Protein AF-A0A8J4WFN6-F1 (afdb_monomer_lite)

Foldseek 3Di:
DDDPPPPQPQDKDWDDDDLLVLVLLQQQQQDPVLEDPPDQKGKAFQAWPTKIWHQHPLRKIKMKTWTWTDIDNDHDNRSHDPCVVGQTFTWTWMWIAPHRPDPHIGTHDIGTDPDRDDSVVSPPHGPSDPVPPPPDDPDDDDDDDDDDPDDDDDDDDDDDDDD

Structure (mmCIF, N/CA/C/O backbone):
data_AF-A0A8J4WFN6-F1
#
_entry.id   AF-A0A8J4WFN6-F1
#
loop_
_atom_site.group_PDB
_atom_site.id
_atom_site.type_symbol
_atom_site.label_atom_id
_atom_site.label_alt_id
_atom_site.label_comp_id
_atom_site.label_asym_id
_atom_site.label_entity_id
_atom_site.label_seq_id
_atom_site.pdbx_PDB_ins_code
_atom_site.Cartn_x
_atom_site.Cartn_y
_atom_site.Cartn_z
_atom_site.occupancy
_atom_site.B_iso_or_equiv
_atom_site.auth_seq_id
_atom_site.auth_comp_id
_atom_site.auth_asym_id
_atom_site.auth_atom_id
_atom_site.pdbx_PDB_model_num
ATOM 1 N N . MET A 1 1 ? -8.190 21.819 35.003 1.00 38.34 1 MET A N 1
ATOM 2 C CA . MET A 1 1 ? -7.902 20.565 34.277 1.00 38.34 1 MET A CA 1
ATOM 3 C C . MET A 1 1 ? -8.540 20.730 32.921 1.00 38.34 1 MET A C 1
ATOM 5 O O . MET A 1 1 ? -9.713 20.417 32.769 1.00 38.34 1 MET A O 1
ATOM 9 N N . ASP A 1 2 ? -7.814 21.342 31.993 1.00 32.31 2 ASP A N 1
ATOM 10 C CA . ASP A 1 2 ? -8.348 21.593 30.662 1.00 32.31 2 ASP A CA 1
ATOM 11 C C . ASP A 1 2 ? -8.196 20.330 29.825 1.00 32.31 2 ASP A C 1
ATOM 13 O O . ASP A 1 2 ? -7.104 19.791 29.639 1.00 32.31 2 ASP A O 1
ATOM 17 N N . LEU A 1 3 ? -9.353 19.821 29.414 1.00 42.38 3 LEU A N 1
ATOM 18 C CA . LEU A 1 3 ? -9.520 18.706 28.505 1.00 42.38 3 LEU A CA 1
ATOM 19 C C . LEU A 1 3 ? -8.846 19.063 27.180 1.00 42.38 3 LEU A C 1
ATOM 21 O O . LEU A 1 3 ? -9.411 19.799 26.369 1.00 42.38 3 LEU A O 1
ATOM 25 N N . ASN A 1 4 ? -7.657 18.500 26.956 1.00 42.34 4 ASN A N 1
ATOM 26 C CA . ASN A 1 4 ? -7.089 18.325 25.626 1.00 42.34 4 ASN A CA 1
ATOM 27 C C . ASN A 1 4 ? -8.065 17.467 24.819 1.00 42.34 4 ASN A C 1
ATOM 29 O O . ASN A 1 4 ? -7.971 16.243 24.770 1.00 42.34 4 ASN A O 1
ATOM 33 N N . THR A 1 5 ? -9.052 18.135 24.235 1.00 43.88 5 THR A N 1
ATOM 34 C CA . THR A 1 5 ? -9.920 17.572 23.218 1.00 43.88 5 THR A CA 1
ATOM 35 C C . THR A 1 5 ? -9.020 17.379 22.015 1.00 43.88 5 THR A C 1
ATOM 37 O O . THR A 1 5 ? -8.707 18.334 21.305 1.00 43.88 5 THR A O 1
ATOM 40 N N . GLU A 1 6 ? -8.518 16.154 21.865 1.00 46.44 6 GLU A N 1
ATOM 41 C CA . GLU A 1 6 ? -7.875 15.672 20.655 1.00 46.44 6 GLU A CA 1
ATOM 42 C C . GLU A 1 6 ? -8.782 16.055 19.488 1.00 46.44 6 GLU A C 1
ATOM 44 O O . GLU A 1 6 ? -9.844 15.469 19.273 1.00 46.44 6 GLU A O 1
ATOM 49 N N . ALA A 1 7 ? -8.400 17.109 18.770 1.00 44.94 7 ALA A N 1
ATOM 50 C CA . ALA A 1 7 ? -9.011 17.443 17.507 1.00 44.94 7 ALA A CA 1
ATOM 51 C C . ALA A 1 7 ? -8.769 16.233 16.605 1.00 44.94 7 ALA A C 1
ATOM 53 O O . ALA A 1 7 ? -7.655 16.020 16.124 1.00 44.94 7 ALA A O 1
ATOM 54 N N . VAL A 1 8 ? -9.796 15.394 16.459 1.00 52.59 8 VAL A N 1
ATOM 55 C CA . VAL A 1 8 ? -9.799 14.240 15.567 1.00 52.59 8 VAL A CA 1
ATOM 56 C C . VAL A 1 8 ? -9.452 14.774 14.185 1.00 52.59 8 VAL A C 1
ATOM 58 O O . VAL A 1 8 ? -10.268 15.421 13.531 1.00 52.59 8 VAL A O 1
ATOM 61 N N . ALA A 1 9 ? -8.201 14.576 13.776 1.00 53.22 9 ALA A N 1
ATOM 62 C CA . ALA A 1 9 ? -7.717 14.997 12.479 1.00 53.22 9 ALA A CA 1
ATOM 63 C C . ALA A 1 9 ? -8.474 14.196 11.412 1.00 53.22 9 ALA A C 1
ATOM 65 O O . ALA A 1 9 ? -8.138 13.056 11.100 1.00 53.22 9 ALA A O 1
ATOM 66 N N . THR A 1 10 ? -9.520 14.809 10.860 1.00 66.75 10 THR A N 1
ATOM 67 C CA . THR A 1 10 ? -10.309 14.294 9.731 1.00 66.75 10 THR A CA 1
ATOM 68 C C . THR A 1 10 ? -9.551 14.389 8.401 1.00 66.75 10 THR A C 1
ATOM 70 O O . THR A 1 10 ? -10.009 13.876 7.379 1.00 66.75 10 THR A O 1
ATOM 73 N N . GLY A 1 11 ? -8.378 15.030 8.404 1.00 85.44 11 GLY A N 1
ATOM 74 C CA . GLY A 1 11 ? -7.483 15.165 7.261 1.00 85.44 11 GLY A CA 1
ATOM 75 C C . GLY A 1 11 ? -6.423 14.064 7.169 1.00 85.44 11 GLY A C 1
ATOM 76 O O . GLY A 1 11 ? -6.137 13.344 8.123 1.00 85.44 11 GLY A O 1
ATOM 77 N N . TRP A 1 12 ? -5.810 13.954 5.991 1.00 93.69 12 TRP A N 1
ATOM 78 C CA . TRP A 1 12 ? -4.627 13.122 5.789 1.00 93.69 12 TRP A CA 1
ATOM 79 C C . TRP A 1 12 ? -3.395 13.777 6.423 1.00 93.69 12 TRP A C 1
ATOM 81 O O . TRP A 1 12 ? -3.081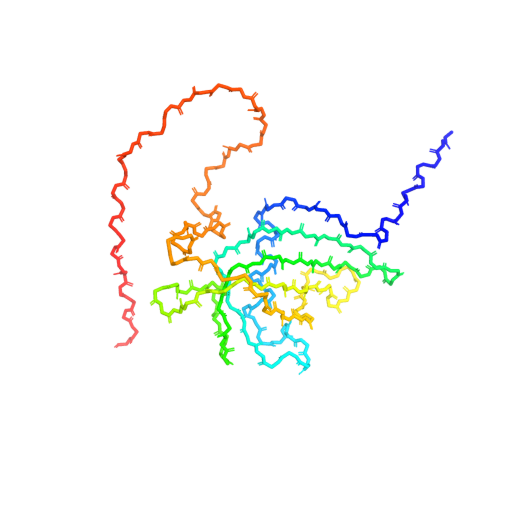 14.924 6.114 1.00 93.69 12 TRP A O 1
ATOM 91 N N . MET A 1 13 ? -2.665 13.032 7.247 1.00 95.31 13 MET A N 1
ATOM 92 C CA . MET A 1 13 ? -1.401 13.451 7.859 1.00 95.31 13 MET A CA 1
ATOM 93 C C . MET A 1 13 ? -0.244 12.588 7.359 1.00 95.31 13 MET A C 1
ATOM 95 O O . MET A 1 13 ? -0.398 11.376 7.217 1.00 95.31 13 MET A O 1
ATOM 99 N N . TYR A 1 14 ? 0.918 13.189 7.103 1.00 95.44 14 TYR A N 1
ATOM 100 C CA . TYR A 1 14 ?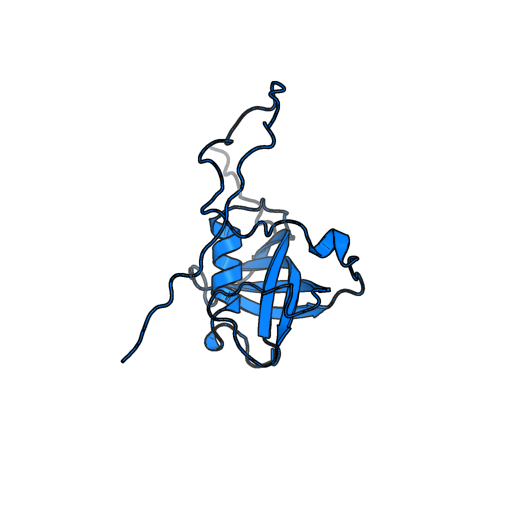 2.119 12.425 6.768 1.00 95.44 14 TYR A CA 1
ATOM 101 C C . TYR A 1 14 ? 2.597 11.619 7.974 1.00 95.44 14 TYR A C 1
ATOM 103 O O . TYR A 1 14 ? 2.591 12.110 9.103 1.00 95.44 14 TYR A O 1
ATOM 111 N N . VAL A 1 15 ? 3.023 10.385 7.722 1.00 95.19 15 VAL A N 1
ATOM 112 C CA . VAL A 1 15 ? 3.651 9.523 8.725 1.00 95.19 15 VAL A CA 1
ATOM 113 C C . VAL A 1 15 ? 4.990 9.017 8.191 1.00 95.19 15 VAL A C 1
ATOM 115 O O . VAL A 1 15 ? 5.116 8.793 6.984 1.00 95.19 15 VAL A O 1
ATOM 118 N N . PRO A 1 16 ? 6.007 8.866 9.055 1.00 93.38 16 PRO A N 1
ATOM 119 C CA . PRO A 1 16 ? 7.313 8.399 8.621 1.00 93.38 16 PRO A CA 1
ATOM 120 C C . PRO A 1 16 ? 7.258 6.935 8.177 1.00 93.38 16 PRO A C 1
ATOM 122 O O . PRO A 1 16 ? 6.447 6.138 8.661 1.00 93.38 16 PRO A O 1
ATOM 125 N N . LEU A 1 17 ? 8.174 6.580 7.277 1.00 94.06 17 LEU A N 1
ATOM 126 C CA . LEU A 1 17 ? 8.485 5.187 7.000 1.00 94.06 17 LEU A CA 1
ATOM 127 C C . LEU A 1 17 ? 9.117 4.563 8.251 1.00 94.06 17 LEU A C 1
ATOM 129 O O . LEU A 1 17 ? 10.114 5.061 8.771 1.00 94.06 17 LEU A O 1
ATOM 133 N N . SER A 1 18 ? 8.523 3.477 8.730 1.00 93.06 18 SER A N 1
ATOM 134 C CA . SER A 1 18 ? 9.026 2.658 9.827 1.00 93.06 18 SER A CA 1
ATOM 135 C C . SER A 1 18 ? 8.867 1.186 9.459 1.00 93.06 18 SER A C 1
ATOM 137 O O . SER A 1 18 ? 8.135 0.845 8.526 1.00 93.06 18 SER A O 1
ATOM 139 N N . GLN A 1 19 ? 9.516 0.300 10.215 1.00 92.88 19 GLN A N 1
ATOM 140 C CA . GLN A 1 19 ? 9.341 -1.141 10.032 1.00 92.88 19 GLN A CA 1
ATOM 141 C C . GLN A 1 19 ? 7.861 -1.546 10.130 1.00 92.88 19 GLN A C 1
ATOM 143 O O . GLN A 1 19 ? 7.394 -2.370 9.351 1.00 92.88 19 GLN A O 1
ATOM 148 N N . GLU A 1 20 ? 7.108 -0.932 11.047 1.00 92.44 20 GLU A N 1
ATOM 149 C CA . GLU A 1 20 ? 5.680 -1.200 11.237 1.00 92.44 20 GLU A CA 1
ATOM 150 C C . GLU A 1 20 ? 4.852 -0.805 10.006 1.00 92.44 20 GLU A C 1
ATOM 152 O O . GLU A 1 20 ? 4.064 -1.608 9.505 1.00 92.44 20 GLU A O 1
ATOM 157 N N . THR A 1 21 ? 5.040 0.410 9.480 1.00 94.25 21 THR A N 1
ATOM 158 C CA . THR A 1 21 ? 4.256 0.885 8.330 1.00 94.25 21 THR A CA 1
ATOM 159 C C . THR A 1 21 ? 4.639 0.161 7.039 1.00 94.25 21 THR A C 1
ATOM 161 O O . THR A 1 21 ? 3.770 -0.154 6.226 1.00 94.25 21 THR A O 1
ATOM 164 N N . ALA A 1 22 ? 5.910 -0.205 6.873 1.00 94.75 22 ALA A N 1
ATOM 165 C CA . ALA A 1 22 ? 6.341 -1.041 5.759 1.00 94.75 22 ALA A CA 1
ATOM 166 C C . ALA A 1 22 ? 5.755 -2.459 5.836 1.00 94.75 22 ALA A C 1
ATOM 168 O O . ALA A 1 22 ? 5.216 -2.959 4.847 1.00 94.75 22 ALA A O 1
ATOM 169 N N . GLN A 1 23 ? 5.810 -3.095 7.011 1.00 94.00 23 GLN A N 1
ATOM 170 C CA . GLN A 1 23 ? 5.286 -4.445 7.207 1.00 94.00 23 GLN A CA 1
ATOM 171 C C . GLN A 1 23 ? 3.769 -4.492 6.998 1.00 94.00 23 GLN A C 1
ATOM 173 O O . GLN A 1 23 ? 3.272 -5.398 6.335 1.00 94.00 23 GLN A O 1
ATOM 178 N N . MET A 1 24 ? 3.041 -3.472 7.459 1.00 94.81 24 MET A N 1
ATOM 179 C CA . MET A 1 24 ? 1.609 -3.322 7.195 1.00 94.81 24 MET A CA 1
ATOM 180 C C . MET A 1 24 ? 1.298 -3.307 5.692 1.00 94.81 24 MET A C 1
ATOM 182 O O . MET A 1 24 ? 0.371 -3.987 5.245 1.00 94.81 24 MET A O 1
ATOM 186 N N . ALA A 1 25 ? 2.065 -2.551 4.901 1.00 95.88 25 ALA A N 1
ATOM 187 C CA . ALA A 1 25 ? 1.878 -2.497 3.456 1.00 95.88 25 ALA A CA 1
ATOM 188 C C . ALA A 1 25 ? 2.184 -3.849 2.791 1.00 95.88 25 ALA A C 1
ATOM 190 O O . ALA A 1 25 ? 1.399 -4.315 1.962 1.00 95.88 25 ALA A O 1
ATOM 191 N N . LEU A 1 26 ? 3.273 -4.512 3.197 1.00 95.50 26 LEU A N 1
ATOM 192 C CA . LEU A 1 26 ? 3.646 -5.845 2.711 1.00 95.50 26 LEU A CA 1
ATOM 193 C C . LEU A 1 26 ? 2.578 -6.898 3.038 1.00 95.50 26 LEU A C 1
ATOM 195 O O . LEU A 1 26 ? 2.172 -7.666 2.162 1.00 95.50 26 LEU A O 1
ATOM 199 N N . ASP A 1 27 ? 2.071 -6.910 4.270 1.00 94.56 27 ASP A N 1
ATOM 200 C CA . ASP A 1 27 ? 1.040 -7.855 4.699 1.00 94.56 27 ASP A CA 1
ATOM 201 C C . ASP A 1 27 ? -0.310 -7.605 4.020 1.00 94.56 27 ASP A C 1
ATOM 203 O O . ASP A 1 27 ? -1.048 -8.553 3.731 1.00 94.56 27 ASP A O 1
ATOM 207 N N . ALA A 1 28 ? -0.630 -6.353 3.691 1.00 95.75 28 ALA A N 1
ATOM 208 C CA . ALA A 1 28 ? -1.826 -6.041 2.922 1.00 95.75 28 ALA A CA 1
ATOM 209 C C . ALA A 1 28 ? -1.758 -6.618 1.498 1.00 95.75 28 ALA A C 1
ATOM 211 O O . ALA A 1 28 ? -2.749 -7.172 1.02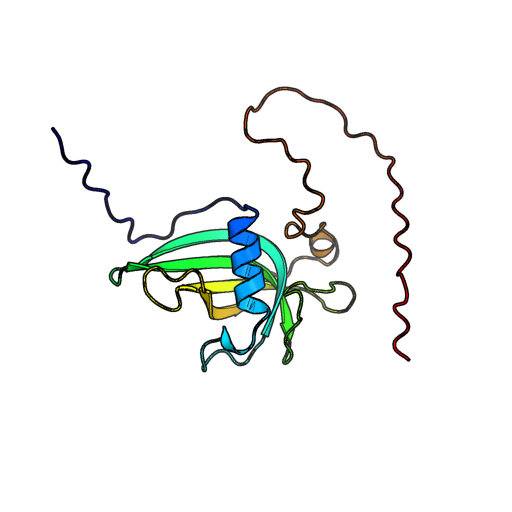1 1.00 95.75 28 ALA A O 1
ATOM 212 N N . VAL A 1 29 ? -0.603 -6.545 0.826 1.00 95.75 29 VAL A N 1
ATOM 213 C CA . VAL A 1 29 ? -0.492 -6.952 -0.587 1.00 95.75 29 VAL A CA 1
ATOM 214 C C . VAL A 1 29 ? -0.162 -8.433 -0.802 1.00 95.75 29 VAL A C 1
ATOM 216 O O . VAL A 1 29 ? -0.506 -9.001 -1.838 1.00 95.75 29 VAL A O 1
ATOM 219 N N . ARG A 1 30 ? 0.450 -9.109 0.178 1.00 94.12 30 ARG A N 1
ATOM 220 C CA . ARG A 1 30 ? 0.872 -10.519 0.045 1.00 94.12 30 ARG A CA 1
ATOM 221 C C . ARG A 1 30 ? -0.266 -11.544 0.108 1.00 94.12 30 ARG A C 1
ATOM 223 O O . ARG A 1 30 ? -0.021 -12.732 -0.077 1.00 94.12 30 ARG A O 1
ATOM 230 N N . TYR A 1 31 ? -1.499 -11.140 0.428 1.00 91.50 31 TYR A N 1
ATOM 231 C CA . TYR A 1 31 ? -2.62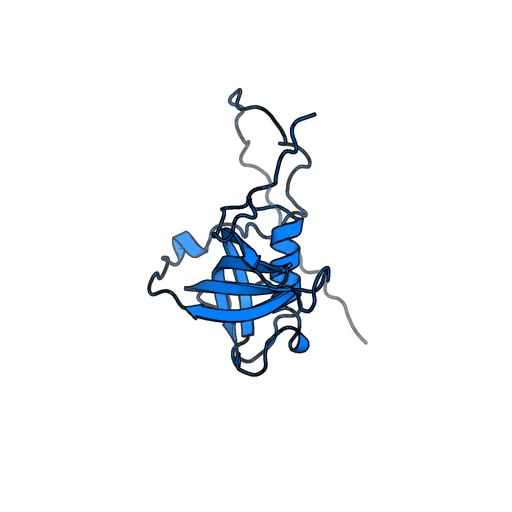5 -12.066 0.575 1.00 91.50 31 TYR A CA 1
ATOM 232 C C . TYR A 1 31 ? -3.811 -11.659 -0.291 1.00 91.50 31 TYR A C 1
ATOM 234 O O . TYR A 1 31 ? -4.406 -10.604 -0.096 1.00 91.50 31 TYR A O 1
ATOM 242 N N . ARG A 1 32 ? -4.272 -12.564 -1.164 1.00 91.50 32 ARG A N 1
ATOM 243 C CA . ARG A 1 32 ? -5.450 -12.328 -2.023 1.00 91.50 32 ARG A CA 1
ATOM 244 C C . ARG A 1 32 ? -6.700 -11.915 -1.238 1.00 91.50 32 ARG A C 1
ATOM 246 O O . ARG A 1 32 ? -7.468 -11.087 -1.710 1.00 91.50 32 ARG A O 1
ATOM 253 N N . ARG A 1 33 ? -6.893 -12.469 -0.036 1.00 93.56 33 ARG A N 1
ATOM 254 C CA . ARG A 1 33 ? -8.038 -12.157 0.842 1.00 93.56 33 ARG A CA 1
ATOM 255 C C . ARG A 1 33 ? -8.021 -10.735 1.416 1.00 93.56 33 ARG A C 1
ATOM 257 O O . ARG A 1 33 ? -9.035 -10.308 1.957 1.00 93.56 33 ARG A O 1
ATOM 264 N N . ASN A 1 34 ? -6.889 -10.038 1.326 1.00 95.69 34 ASN A N 1
ATOM 265 C CA . ASN A 1 34 ? -6.736 -8.667 1.802 1.00 95.69 34 ASN A CA 1
ATOM 266 C C . ASN A 1 34 ? -7.073 -7.641 0.712 1.00 95.69 34 ASN A C 1
ATOM 268 O O . ASN A 1 34 ? -6.935 -6.451 0.945 1.00 95.69 34 ASN A O 1
ATOM 272 N N . TYR A 1 35 ? -7.548 -8.069 -0.457 1.00 96.31 35 TYR A N 1
ATOM 273 C CA . TYR A 1 35 ? -8.060 -7.182 -1.496 1.00 96.31 35 TYR A CA 1
ATOM 274 C C . TYR A 1 35 ? -9.581 -7.134 -1.429 1.00 96.31 35 TYR A C 1
ATOM 276 O O . TYR A 1 35 ? -10.242 -8.177 -1.373 1.00 96.31 35 TYR A O 1
ATOM 284 N N . VAL A 1 36 ? -10.158 -5.932 -1.470 1.00 95.81 36 VAL A N 1
ATOM 285 C CA . VAL A 1 36 ? -11.611 -5.809 -1.638 1.00 95.81 36 VAL A CA 1
ATOM 286 C C . VAL A 1 36 ? -12.038 -6.365 -2.997 1.00 95.81 36 VAL A C 1
ATOM 288 O O . VAL A 1 36 ? -11.269 -6.358 -3.957 1.00 95.81 36 VAL A O 1
ATOM 291 N N . ARG A 1 37 ? -13.288 -6.834 -3.098 1.00 92.06 37 ARG A N 1
ATOM 292 C CA . ARG A 1 37 ? -13.799 -7.534 -4.295 1.00 92.06 37 ARG A CA 1
ATOM 293 C C . ARG A 1 37 ? -13.609 -6.756 -5.605 1.00 92.06 37 ARG A C 1
ATOM 295 O O . ARG A 1 37 ? -13.419 -7.384 -6.639 1.00 92.06 37 ARG A O 1
ATOM 302 N N . GLY A 1 38 ? -13.654 -5.423 -5.558 1.00 91.25 38 GLY A N 1
ATOM 303 C CA . GLY A 1 38 ? -13.489 -4.557 -6.732 1.00 91.25 38 GLY A CA 1
ATOM 304 C C . GLY A 1 38 ? -12.046 -4.403 -7.224 1.00 91.25 38 GLY A C 1
ATOM 305 O O . GLY A 1 38 ? -11.838 -3.966 -8.351 1.00 91.25 38 GLY A O 1
ATOM 306 N N . VAL A 1 39 ? -11.044 -4.775 -6.423 1.00 92.56 39 VAL A N 1
ATOM 307 C CA . VAL A 1 39 ? -9.636 -4.686 -6.823 1.00 92.56 39 VAL A CA 1
ATOM 308 C C . VAL A 1 39 ? -9.225 -6.015 -7.447 1.00 92.56 39 VAL A C 1
ATOM 310 O O . VAL A 1 39 ? -8.987 -7.011 -6.760 1.00 92.56 39 VAL A O 1
ATOM 313 N N . THR A 1 40 ? -9.171 -6.051 -8.775 1.00 89.94 40 THR A N 1
ATOM 314 C CA . THR A 1 40 ? -8.841 -7.258 -9.553 1.00 89.94 40 THR A CA 1
ATOM 315 C C . THR A 1 40 ? -7.336 -7.467 -9.700 1.00 89.94 40 THR A C 1
ATOM 317 O O . THR A 1 40 ? -6.876 -8.607 -9.693 1.00 89.94 40 THR A O 1
ATOM 320 N N . SER A 1 41 ? -6.580 -6.375 -9.746 1.00 90.12 41 SER A N 1
ATOM 321 C CA . SER A 1 41 ? -5.120 -6.358 -9.798 1.00 90.12 41 SER A CA 1
ATOM 322 C C . SER A 1 41 ? -4.476 -6.715 -8.457 1.00 90.12 41 SER A C 1
ATOM 324 O O . SER A 1 41 ? -5.015 -6.425 -7.385 1.00 90.12 41 SER A O 1
ATOM 326 N N . ARG A 1 42 ? -3.295 -7.328 -8.507 1.00 94.00 42 ARG A N 1
ATOM 327 C CA . ARG A 1 42 ? -2.388 -7.515 -7.368 1.00 94.00 42 ARG A CA 1
ATOM 328 C C . ARG A 1 42 ? -1.199 -6.601 -7.518 1.00 94.00 42 ARG A C 1
ATOM 330 O O . ARG A 1 42 ? -0.896 -6.167 -8.621 1.00 94.00 42 ARG A O 1
ATOM 337 N N . LEU A 1 43 ? -0.562 -6.294 -6.402 1.00 94.88 43 LEU A N 1
ATOM 338 C CA . LEU A 1 43 ? 0.563 -5.378 -6.357 1.00 94.88 43 LEU A CA 1
ATOM 339 C C . LEU A 1 43 ? 1.685 -6.038 -5.572 1.00 94.88 43 LEU A C 1
ATOM 341 O O . LEU A 1 43 ? 1.435 -6.637 -4.532 1.00 94.88 43 LEU A O 1
ATOM 345 N N . CYS A 1 44 ? 2.908 -5.906 -6.055 1.00 93.88 44 CYS A N 1
ATOM 346 C CA . CYS A 1 44 ? 4.092 -6.051 -5.228 1.00 93.88 44 CYS A CA 1
ATOM 347 C C . CYS A 1 44 ? 4.708 -4.667 -5.002 1.00 93.88 44 CYS A C 1
ATOM 349 O O . CYS A 1 44 ? 4.521 -3.754 -5.811 1.00 93.88 44 CYS A O 1
ATOM 351 N N . LEU A 1 45 ? 5.434 -4.512 -3.902 1.00 94.31 45 LEU A N 1
ATOM 352 C CA . LEU A 1 45 ? 6.076 -3.267 -3.503 1.00 94.31 45 LEU A CA 1
ATOM 353 C C . LEU A 1 45 ? 7.582 -3.358 -3.750 1.00 94.31 45 LEU A C 1
ATOM 355 O O . LEU A 1 45 ? 8.210 -4.369 -3.446 1.00 94.31 45 LEU A O 1
ATOM 359 N N . HIS A 1 46 ? 8.170 -2.297 -4.277 1.00 91.31 46 HIS A N 1
ATOM 360 C CA . HIS A 1 46 ? 9.617 -2.138 -4.382 1.00 91.31 46 HIS A CA 1
ATOM 361 C C . HIS A 1 46 ? 10.107 -1.033 -3.447 1.00 91.31 46 HIS A C 1
ATOM 363 O O . HIS A 1 46 ? 11.060 -1.243 -2.703 1.00 91.31 46 HIS A O 1
ATOM 369 N N . TYR A 1 47 ? 9.423 0.109 -3.431 1.00 91.88 47 TYR A N 1
ATOM 370 C CA . TYR A 1 47 ? 9.850 1.269 -2.658 1.00 91.88 47 TYR A CA 1
ATOM 371 C C . TYR A 1 47 ? 8.641 2.047 -2.141 1.00 91.88 47 TYR A C 1
ATOM 373 O O . TYR A 1 47 ? 7.655 2.206 -2.859 1.00 91.88 47 TYR A O 1
ATOM 381 N N . ILE A 1 48 ? 8.686 2.547 -0.906 1.00 94.25 48 ILE A N 1
ATOM 382 C CA . ILE A 1 48 ? 7.669 3.465 -0.374 1.00 94.25 48 ILE A CA 1
ATOM 383 C C . ILE A 1 48 ? 8.188 4.899 -0.490 1.00 94.25 48 ILE A C 1
ATOM 385 O O . ILE A 1 48 ? 9.156 5.266 0.169 1.00 94.25 48 ILE A O 1
ATOM 389 N N . ASN A 1 49 ? 7.519 5.717 -1.303 1.00 93.19 49 ASN A N 1
ATOM 390 C CA . ASN A 1 49 ? 7.854 7.127 -1.507 1.00 93.19 49 ASN A CA 1
ATOM 391 C C . ASN A 1 49 ? 7.302 8.015 -0.389 1.00 93.19 49 ASN A C 1
ATOM 393 O O . ASN A 1 49 ? 7.975 8.920 0.096 1.00 93.19 49 ASN A O 1
ATOM 397 N N . SER A 1 50 ? 6.048 7.792 0.004 1.00 95.12 50 SER A N 1
ATOM 398 C CA . SER A 1 50 ? 5.411 8.544 1.083 1.00 95.12 50 SER A CA 1
ATOM 399 C C . SER A 1 50 ? 4.233 7.786 1.672 1.00 95.12 50 SER A C 1
ATOM 401 O O . SER A 1 50 ? 3.639 6.914 1.032 1.00 95.12 50 SER A O 1
ATOM 403 N N . ILE A 1 51 ? 3.890 8.134 2.910 1.00 97.94 51 ILE A N 1
ATOM 404 C CA . ILE A 1 51 ? 2.791 7.520 3.643 1.00 97.94 51 ILE A CA 1
ATOM 405 C C . ILE A 1 51 ? 1.950 8.632 4.250 1.00 97.94 51 ILE A C 1
ATOM 407 O O . ILE A 1 51 ? 2.457 9.523 4.935 1.00 97.94 51 ILE A O 1
ATOM 411 N N . ARG A 1 52 ? 0.643 8.564 4.014 1.00 97.25 52 ARG A N 1
ATOM 412 C CA . ARG A 1 52 ? -0.347 9.397 4.688 1.00 97.25 52 ARG A CA 1
ATOM 413 C C . ARG A 1 52 ? -1.288 8.515 5.494 1.00 97.25 52 ARG A C 1
ATOM 415 O O . ARG A 1 52 ? -1.644 7.431 5.050 1.00 97.25 52 ARG A O 1
ATOM 422 N N . LYS A 1 53 ? -1.710 8.984 6.661 1.00 96.50 53 LYS A N 1
ATOM 423 C CA . LYS A 1 53 ? -2.671 8.334 7.555 1.00 96.50 53 LYS A CA 1
ATOM 424 C C . LYS A 1 53 ? -3.878 9.246 7.743 1.00 96.50 53 LYS A C 1
ATOM 426 O O . LYS A 1 53 ? -3.730 10.462 7.736 1.00 96.50 53 LYS A O 1
ATOM 431 N N . ARG A 1 54 ? -5.060 8.675 7.936 1.00 94.81 54 ARG A N 1
ATOM 432 C CA . ARG A 1 54 ? -6.228 9.385 8.469 1.00 94.81 54 ARG A CA 1
ATOM 433 C C . ARG A 1 54 ? -7.028 8.464 9.379 1.00 94.81 54 ARG A C 1
ATOM 435 O O . ARG A 1 54 ? -6.943 7.241 9.247 1.00 94.81 54 ARG A O 1
ATOM 442 N N . ILE A 1 55 ? -7.834 9.052 10.251 1.00 94.00 55 ILE A N 1
ATOM 443 C CA . ILE A 1 55 ? -8.850 8.334 11.021 1.00 94.00 55 ILE A CA 1
ATOM 444 C C . ILE A 1 55 ? -10.206 8.819 10.513 1.00 94.00 55 ILE A C 1
ATOM 446 O O . ILE A 1 55 ? -10.490 10.015 10.543 1.00 94.00 55 ILE A O 1
ATOM 450 N N . GLY A 1 56 ? -10.996 7.901 9.956 1.00 88.31 56 GLY A N 1
ATOM 451 C CA . GLY A 1 56 ? -12.338 8.199 9.469 1.00 88.31 56 GLY A CA 1
ATOM 452 C C . GLY A 1 56 ? -13.306 8.522 10.608 1.00 88.31 56 GLY A C 1
ATOM 453 O O . GLY A 1 56 ? -13.043 8.241 11.777 1.00 88.31 56 GLY A O 1
ATOM 454 N N . THR A 1 57 ? -14.460 9.091 10.264 1.00 86.44 57 THR A N 1
ATOM 455 C CA . THR A 1 57 ? -15.551 9.353 11.222 1.00 86.44 57 THR A CA 1
ATOM 456 C C . THR A 1 57 ? -16.141 8.068 11.812 1.00 86.44 57 THR A C 1
ATOM 458 O O . THR A 1 57 ? -16.705 8.082 12.899 1.00 86.44 57 THR A O 1
ATOM 461 N N . ASP A 1 58 ? -15.961 6.945 11.122 1.00 88.56 58 ASP A N 1
ATOM 462 C CA . ASP A 1 58 ? -16.272 5.578 11.543 1.00 88.56 58 ASP A CA 1
ATOM 463 C C . ASP A 1 58 ? -15.190 4.954 12.447 1.00 88.56 58 ASP A C 1
ATOM 465 O O . ASP A 1 58 ? -15.255 3.769 12.771 1.00 88.56 58 ASP A O 1
ATOM 469 N N . SER A 1 59 ? -14.189 5.738 12.868 1.00 89.94 59 SER A N 1
ATOM 470 C CA . SER A 1 59 ? -13.004 5.279 13.608 1.00 89.94 59 SER A CA 1
ATOM 471 C C . SER A 1 59 ? -12.130 4.273 12.846 1.00 89.94 59 SER A C 1
ATOM 473 O O . SER A 1 59 ? -11.251 3.650 13.445 1.00 89.94 59 SER A O 1
ATOM 475 N N . ILE A 1 60 ? -12.328 4.113 11.532 1.00 93.50 60 ILE A N 1
ATOM 476 C CA . ILE A 1 60 ? -11.474 3.269 10.698 1.00 93.50 60 ILE A CA 1
ATOM 477 C C . ILE A 1 60 ? -10.195 4.028 10.369 1.00 93.50 60 ILE A C 1
ATOM 479 O O . ILE A 1 60 ? -10.203 5.103 9.759 1.00 93.50 60 ILE A O 1
ATOM 483 N N . VAL A 1 61 ? -9.059 3.438 10.736 1.00 95.50 61 VAL A N 1
ATOM 484 C CA . VAL A 1 61 ? -7.757 3.954 10.316 1.00 95.50 61 VAL A CA 1
ATOM 485 C C . VAL A 1 61 ? -7.534 3.598 8.849 1.00 95.50 61 VAL A C 1
ATOM 487 O O . VAL A 1 61 ? -7.646 2.439 8.447 1.00 95.50 61 VAL A O 1
ATOM 490 N N . SER A 1 62 ? -7.198 4.602 8.044 1.00 96.06 62 SER A N 1
ATOM 491 C CA . SER A 1 62 ? -6.804 4.428 6.647 1.00 96.06 62 SER A CA 1
ATOM 492 C C . SER A 1 62 ? -5.398 4.954 6.416 1.00 96.06 62 SER A C 1
ATOM 494 O O . SER A 1 62 ? -4.997 5.963 6.997 1.00 96.06 62 SER A O 1
ATOM 496 N N . TYR A 1 63 ? -4.686 4.305 5.506 1.00 97.56 63 TYR A N 1
ATOM 497 C CA . TYR A 1 63 ? -3.405 4.753 4.996 1.00 97.56 63 TYR A CA 1
ATOM 498 C C . TYR A 1 63 ? -3.487 4.950 3.485 1.00 97.56 63 TYR A C 1
ATOM 500 O O . TYR A 1 63 ? -4.206 4.236 2.789 1.00 97.56 63 TYR A O 1
ATOM 508 N N . LEU A 1 64 ? -2.736 5.918 2.980 1.00 97.62 64 LEU A N 1
ATOM 509 C CA . LEU A 1 64 ? -2.531 6.159 1.564 1.00 97.62 64 LEU A CA 1
ATOM 510 C C . LEU A 1 64 ? -1.028 6.165 1.319 1.00 97.62 64 LEU A C 1
ATOM 512 O O . LEU A 1 64 ? -0.328 7.098 1.718 1.00 97.62 64 LEU A O 1
ATOM 516 N N . TYR A 1 65 ? -0.551 5.090 0.707 1.00 97.75 65 TYR A N 1
ATOM 517 C CA . TYR A 1 65 ? 0.847 4.913 0.354 1.00 97.75 65 TYR A CA 1
ATOM 518 C C . TYR A 1 65 ? 1.067 5.381 -1.080 1.00 97.75 65 TYR A C 1
ATOM 520 O O . TYR A 1 65 ? 0.321 4.990 -1.973 1.00 97.75 65 TYR A O 1
ATOM 528 N N . SER A 1 66 ? 2.106 6.177 -1.306 1.00 95.75 66 SER A N 1
ATOM 529 C CA . SER A 1 66 ? 2.709 6.327 -2.629 1.00 95.75 66 SER A CA 1
ATOM 530 C C . SER A 1 66 ? 3.871 5.348 -2.712 1.00 95.75 66 SER A C 1
ATOM 532 O O . SER A 1 66 ? 4.802 5.436 -1.909 1.00 95.75 66 SER A O 1
ATOM 534 N N . VAL A 1 67 ? 3.810 4.391 -3.633 1.00 94.19 67 VAL A N 1
ATOM 535 C CA . VAL A 1 67 ? 4.780 3.293 -3.735 1.00 94.19 67 VAL A CA 1
ATOM 536 C C . VAL A 1 67 ? 5.241 3.111 -5.163 1.00 94.19 67 VAL A C 1
ATOM 538 O O . VAL A 1 67 ? 4.449 3.258 -6.086 1.00 94.19 67 VAL A O 1
ATOM 541 N N . ASP A 1 68 ? 6.492 2.724 -5.343 1.00 92.12 68 ASP A N 1
ATOM 542 C CA . ASP A 1 68 ? 6.938 2.125 -6.591 1.00 92.12 68 ASP A CA 1
ATOM 543 C C . ASP A 1 68 ? 6.772 0.615 -6.491 1.00 92.12 68 ASP A C 1
ATOM 545 O O . ASP A 1 68 ? 7.099 -0.003 -5.474 1.00 92.12 68 ASP A O 1
ATOM 549 N N . GLY A 1 69 ? 6.225 0.013 -7.538 1.00 91.88 69 GLY A N 1
ATOM 550 C CA . GLY A 1 69 ? 5.917 -1.408 -7.545 1.00 91.88 69 GLY A CA 1
ATOM 551 C C . GLY A 1 69 ? 5.422 -1.888 -8.897 1.00 91.88 69 GLY A C 1
ATOM 552 O O . GLY A 1 69 ? 5.444 -1.154 -9.883 1.00 91.88 69 GLY A O 1
ATOM 553 N N . CYS A 1 70 ? 4.954 -3.128 -8.948 1.00 90.25 70 CYS A N 1
ATOM 554 C CA . CYS A 1 70 ? 4.466 -3.753 -10.171 1.00 90.25 70 CYS A CA 1
ATOM 555 C C . CYS A 1 70 ? 3.108 -4.393 -9.925 1.00 90.25 70 CYS A C 1
ATOM 557 O O . CYS A 1 70 ? 2.882 -5.037 -8.898 1.00 90.25 70 CYS A O 1
ATOM 559 N N . VAL A 1 71 ? 2.207 -4.224 -10.891 1.00 90.62 71 VAL A N 1
ATOM 560 C CA . VAL A 1 71 ? 0.912 -4.897 -10.882 1.00 90.62 71 VAL A CA 1
ATOM 561 C C . VAL A 1 71 ? 1.019 -6.244 -11.589 1.00 90.62 71 VAL A C 1
ATOM 563 O O . VAL A 1 71 ? 1.633 -6.341 -12.649 1.00 90.62 71 VAL A O 1
ATOM 566 N N . SER A 1 72 ? 0.389 -7.264 -11.011 1.00 84.25 72 SER A N 1
ATOM 567 C CA . SER A 1 72 ? 0.272 -8.612 -11.572 1.00 84.25 72 SER A CA 1
ATOM 568 C C . SER A 1 72 ? -1.148 -9.157 -11.385 1.00 84.25 72 SER A C 1
ATOM 570 O O . SER A 1 72 ? -1.935 -8.638 -10.590 1.00 84.25 72 SER A O 1
ATOM 572 N N . SER A 1 73 ? -1.492 -10.209 -12.122 1.00 82.31 73 SER A N 1
ATOM 573 C CA . SER A 1 73 ? -2.677 -11.035 -11.867 1.00 82.31 73 SER A CA 1
ATOM 574 C C . SER A 1 73 ? -2.478 -11.972 -10.665 1.00 82.31 73 SER A C 1
ATOM 576 O O . SER A 1 73 ? -3.452 -12.390 -10.032 1.00 82.31 73 SER A O 1
ATOM 578 N N . GLU A 1 74 ? -1.224 -12.254 -10.309 1.00 86.12 74 GLU A N 1
ATOM 579 C CA . GLU A 1 74 ? -0.829 -13.170 -9.242 1.00 86.12 74 GLU A CA 1
ATOM 580 C C . GLU A 1 74 ? -0.309 -12.441 -7.999 1.00 86.12 74 GLU A C 1
ATOM 582 O O . GLU A 1 74 ? 0.141 -11.297 -8.047 1.00 86.12 74 GLU A O 1
ATOM 587 N N . ILE A 1 75 ? -0.394 -13.118 -6.854 1.00 89.25 75 ILE A N 1
ATOM 588 C CA . ILE A 1 75 ? 0.146 -12.632 -5.584 1.00 89.25 75 ILE A CA 1
ATOM 589 C C . ILE A 1 75 ? 1.626 -12.989 -5.500 1.00 89.25 75 ILE A C 1
ATOM 591 O O . ILE A 1 75 ? 1.989 -14.150 -5.674 1.00 89.25 75 ILE A O 1
ATOM 595 N N . VAL A 1 76 ? 2.457 -12.025 -5.107 1.00 88.69 76 VAL A N 1
ATOM 596 C CA . VAL A 1 76 ? 3.831 -12.308 -4.688 1.00 88.69 76 VAL A CA 1
ATOM 597 C C . VAL A 1 76 ? 3.843 -12.574 -3.184 1.00 88.69 76 VAL A C 1
ATOM 599 O O . VAL A 1 76 ? 3.445 -11.718 -2.397 1.00 88.69 76 VAL A O 1
ATOM 602 N N . ALA A 1 77 ? 4.293 -13.761 -2.771 1.00 86.88 77 ALA A N 1
ATOM 603 C CA . ALA A 1 77 ? 4.180 -14.226 -1.383 1.00 86.88 77 ALA A CA 1
ATOM 604 C C . ALA A 1 77 ? 4.935 -13.355 -0.359 1.00 86.88 77 ALA A C 1
ATOM 606 O O . ALA A 1 77 ? 4.513 -13.256 0.796 1.00 86.88 77 ALA A O 1
ATOM 607 N N . SER A 1 78 ? 6.030 -12.712 -0.779 1.00 87.88 78 SER A N 1
ATOM 608 C CA . SER A 1 78 ? 6.792 -11.753 0.033 1.00 87.88 78 SER A CA 1
ATOM 609 C C . SER A 1 78 ? 6.163 -10.357 0.066 1.00 87.88 78 SER A C 1
ATOM 611 O O . SER A 1 78 ? 6.589 -9.517 0.852 1.00 87.88 78 SER A O 1
ATOM 613 N N . GLY A 1 79 ? 5.205 -10.077 -0.824 1.00 89.81 79 GLY A N 1
ATOM 614 C CA . GLY A 1 79 ? 4.701 -8.733 -1.098 1.00 89.81 79 GLY A CA 1
ATOM 615 C C . GLY A 1 79 ? 5.708 -7.814 -1.799 1.00 89.81 79 GLY A C 1
ATOM 616 O O . GLY A 1 79 ? 5.347 -6.689 -2.134 1.00 89.81 79 GLY A O 1
ATOM 617 N N . ARG A 1 80 ? 6.945 -8.268 -2.051 1.00 90.94 80 ARG A N 1
ATOM 618 C CA . ARG A 1 80 ? 8.027 -7.478 -2.659 1.00 90.94 80 ARG A CA 1
ATOM 619 C C . ARG A 1 80 ? 8.197 -7.792 -4.141 1.00 90.94 80 ARG A C 1
ATOM 621 O O . ARG A 1 80 ? 8.050 -8.943 -4.536 1.00 90.94 80 ARG A O 1
ATOM 628 N N . CYS A 1 81 ? 8.512 -6.790 -4.956 1.00 88.19 81 CYS A N 1
ATOM 629 C CA . CYS A 1 81 ? 8.786 -7.001 -6.376 1.00 88.19 81 CYS A CA 1
ATOM 630 C C . CYS A 1 81 ? 10.208 -7.499 -6.623 1.00 88.19 81 CYS A C 1
ATOM 632 O O . CYS A 1 81 ? 11.152 -7.020 -5.999 1.00 88.19 81 CYS A O 1
ATOM 634 N N . ASP A 1 82 ? 10.351 -8.363 -7.624 1.00 83.50 82 ASP A N 1
ATOM 635 C CA . ASP A 1 82 ? 11.608 -8.525 -8.345 1.00 83.50 82 ASP A CA 1
ATOM 636 C C . ASP A 1 82 ? 11.644 -7.516 -9.505 1.00 83.50 82 ASP A C 1
ATOM 638 O O . ASP A 1 82 ? 10.994 -7.708 -10.536 1.00 83.50 82 ASP A O 1
ATOM 642 N N . ILE A 1 83 ? 12.378 -6.417 -9.317 1.00 77.38 83 ILE A N 1
ATOM 643 C CA . ILE A 1 83 ? 12.482 -5.320 -10.293 1.00 77.38 83 ILE A CA 1
ATOM 644 C C . ILE A 1 83 ? 13.267 -5.687 -11.557 1.00 77.38 83 ILE A C 1
ATOM 646 O O . ILE A 1 83 ? 13.223 -4.950 -12.539 1.00 77.38 83 ILE A O 1
ATOM 650 N N . TYR A 1 84 ? 13.973 -6.819 -11.568 1.00 76.81 84 TYR A N 1
ATOM 651 C CA . TYR A 1 84 ? 14.603 -7.324 -12.789 1.00 76.81 84 TYR A CA 1
ATOM 652 C C . TYR A 1 84 ? 13.598 -8.069 -13.670 1.00 76.81 84 TYR A C 1
ATOM 654 O O . TYR A 1 84 ? 13.760 -8.125 -14.888 1.00 76.81 84 TYR A O 1
ATOM 662 N N . SER A 1 85 ? 12.529 -8.581 -13.060 1.00 77.00 85 SER A N 1
ATOM 663 C CA . SER A 1 85 ? 11.457 -9.319 -13.729 1.00 77.00 85 SER A CA 1
ATOM 664 C C . SER A 1 85 ? 10.217 -8.461 -14.011 1.00 77.00 85 SER A C 1
ATOM 666 O O . SER A 1 85 ? 9.305 -8.901 -14.712 1.00 77.00 85 SER A O 1
ATOM 668 N N . CYS A 1 86 ? 10.151 -7.230 -13.493 1.00 79.12 86 CYS A N 1
ATOM 669 C CA . CYS A 1 86 ? 9.050 -6.307 -13.749 1.00 79.12 86 CYS A CA 1
ATOM 670 C C . CYS A 1 86 ? 9.535 -4.857 -13.834 1.00 79.12 86 CYS A C 1
ATOM 672 O O . CYS A 1 86 ? 10.466 -4.469 -13.145 1.00 79.12 86 CYS A O 1
ATOM 674 N N . ARG A 1 87 ? 8.891 -4.028 -14.667 1.00 78.12 87 ARG A N 1
ATOM 675 C CA . ARG A 1 87 ? 9.193 -2.590 -14.754 1.00 78.12 87 ARG A CA 1
ATOM 676 C C . ARG A 1 87 ? 8.269 -1.813 -13.810 1.00 78.12 87 ARG A C 1
ATOM 678 O O . ARG A 1 87 ? 7.084 -1.681 -14.144 1.00 78.12 87 ARG A O 1
ATOM 685 N N . PRO A 1 88 ? 8.760 -1.309 -12.663 1.00 82.31 88 PRO A N 1
ATOM 686 C CA . PRO A 1 88 ? 7.885 -0.663 -11.704 1.00 82.31 88 PRO A CA 1
ATOM 687 C C . PRO A 1 88 ? 7.352 0.685 -12.196 1.00 82.31 88 PRO A C 1
ATOM 689 O O . PRO A 1 88 ? 7.951 1.375 -13.021 1.00 82.31 88 PRO A O 1
ATOM 692 N N . TYR A 1 89 ? 6.183 1.034 -11.675 1.00 88.62 89 TYR A N 1
ATOM 693 C CA . TYR A 1 89 ? 5.556 2.346 -11.798 1.00 88.62 89 TYR A CA 1
ATOM 694 C C . TYR A 1 89 ? 5.221 2.854 -10.403 1.00 88.62 89 TYR A C 1
ATOM 696 O O . TYR A 1 89 ? 5.148 2.062 -9.460 1.00 88.62 89 TYR A O 1
ATOM 704 N N . THR A 1 90 ? 4.954 4.151 -10.291 1.00 91.56 90 THR A N 1
ATOM 705 C CA . THR A 1 90 ? 4.413 4.708 -9.059 1.00 91.56 90 THR A CA 1
ATOM 706 C C . THR A 1 90 ? 2.903 4.452 -8.984 1.00 91.56 90 THR A C 1
ATOM 708 O O . THR A 1 90 ? 2.157 4.641 -9.950 1.00 91.56 90 THR A O 1
ATOM 711 N N . TYR A 1 91 ? 2.446 4.006 -7.819 1.00 93.50 91 TYR A N 1
ATOM 712 C CA . TYR A 1 91 ? 1.050 3.750 -7.498 1.00 93.50 91 TYR A CA 1
ATOM 713 C C . TYR A 1 91 ? 0.664 4.464 -6.207 1.00 93.50 91 TYR A C 1
ATOM 715 O O . TYR A 1 91 ? 1.429 4.493 -5.245 1.00 93.50 91 TYR A O 1
ATOM 723 N N . GLU A 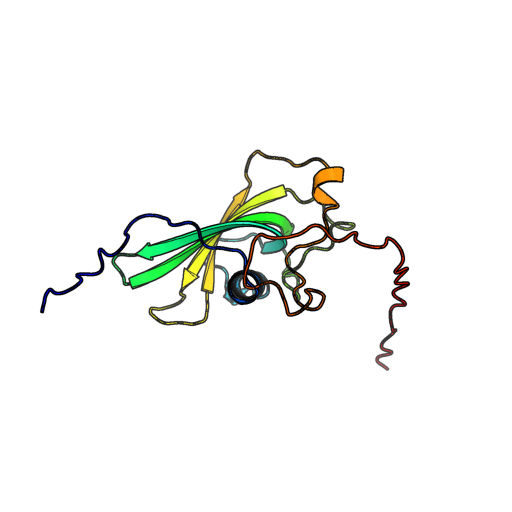1 92 ? -0.562 4.971 -6.161 1.00 96.00 92 GLU A N 1
ATOM 724 C CA . GLU A 1 92 ? -1.241 5.289 -4.915 1.00 96.00 92 GLU A CA 1
ATOM 725 C C . GLU A 1 92 ? -2.049 4.072 -4.458 1.00 96.00 92 GLU A C 1
ATOM 727 O O . GLU A 1 92 ? -2.909 3.559 -5.179 1.00 96.00 92 GLU A O 1
ATOM 732 N N . VAL A 1 93 ? -1.754 3.591 -3.254 1.00 97.12 93 VAL A N 1
ATOM 733 C CA . VAL A 1 93 ? -2.371 2.406 -2.660 1.00 97.12 93 VAL A CA 1
ATOM 734 C C . VAL A 1 93 ? -3.079 2.818 -1.390 1.00 97.12 93 VAL A C 1
ATOM 736 O O . VAL A 1 93 ? -2.449 3.253 -0.421 1.00 97.12 93 VAL A O 1
ATOM 739 N N . GLN A 1 94 ? -4.397 2.664 -1.380 1.00 97.69 94 GLN A N 1
ATOM 740 C CA . GLN A 1 94 ? -5.181 2.926 -0.188 1.00 97.69 94 GLN A CA 1
ATOM 741 C C . GLN A 1 94 ? -5.368 1.637 0.604 1.00 97.69 94 GLN A C 1
ATOM 743 O O . GLN A 1 94 ? -5.925 0.657 0.102 1.00 97.69 94 GLN A O 1
ATOM 748 N N . LEU A 1 95 ? -4.952 1.672 1.865 1.00 97.81 95 LEU A N 1
ATOM 749 C CA . LEU A 1 95 ? -5.214 0.631 2.845 1.00 97.81 95 LEU A CA 1
ATOM 750 C C . LEU A 1 95 ? -6.227 1.134 3.870 1.00 97.81 95 LEU A C 1
ATOM 752 O O . LEU A 1 95 ? -6.206 2.303 4.254 1.00 97.81 95 LEU A O 1
ATOM 756 N N . ALA A 1 96 ? -7.091 0.252 4.352 1.00 96.69 96 ALA A N 1
ATOM 757 C CA . ALA A 1 96 ? -7.987 0.542 5.467 1.00 96.69 96 ALA A CA 1
ATOM 758 C C . ALA A 1 96 ? -8.001 -0.626 6.447 1.00 96.69 96 ALA A C 1
ATOM 760 O O . ALA A 1 96 ? -7.839 -1.776 6.032 1.00 96.69 96 ALA A O 1
ATOM 761 N N . GLN A 1 97 ? -8.209 -0.343 7.733 1.00 96.19 97 GLN A N 1
ATOM 762 C CA . GLN A 1 97 ? -8.466 -1.402 8.705 1.00 96.19 97 GLN A CA 1
ATOM 763 C C . GLN A 1 97 ? -9.668 -2.229 8.263 1.00 96.19 97 GLN A C 1
ATOM 765 O O . GLN A 1 97 ? -10.697 -1.691 7.855 1.00 96.19 97 GLN A O 1
ATOM 770 N N . LYS A 1 98 ? -9.539 -3.551 8.365 1.00 93.19 98 LYS A N 1
ATOM 771 C CA . LYS A 1 98 ? -10.612 -4.478 8.003 1.00 93.19 98 LYS A CA 1
ATOM 772 C C . LYS A 1 98 ? -11.861 -4.268 8.860 1.00 93.19 98 LYS A C 1
ATOM 774 O O . LYS A 1 98 ? -12.975 -4.354 8.355 1.00 93.19 98 LYS A O 1
ATOM 779 N N . VAL A 1 99 ? -11.650 -4.021 10.150 1.00 92.56 99 VAL A N 1
ATOM 780 C CA . VAL A 1 99 ? -12.653 -3.616 11.141 1.00 92.56 99 VAL A CA 1
ATOM 781 C C . VAL A 1 99 ? -11.991 -2.677 12.150 1.00 92.56 99 VAL A C 1
ATOM 783 O O . VAL A 1 99 ? -10.765 -2.671 12.276 1.00 92.56 99 VAL A O 1
ATOM 786 N N . VAL A 1 100 ? -12.787 -1.895 12.877 1.00 91.75 100 VAL A N 1
ATOM 787 C CA . VAL A 1 100 ? -12.294 -0.957 13.899 1.00 91.75 100 VAL A CA 1
ATOM 788 C C . VAL A 1 100 ? -11.367 -1.679 14.884 1.00 91.75 100 VAL A C 1
ATOM 790 O O . VAL A 1 100 ? -11.707 -2.752 15.380 1.00 91.75 100 VAL A O 1
ATOM 793 N N . LYS A 1 101 ? -10.195 -1.086 15.158 1.00 88.19 101 LYS A N 1
ATOM 794 C CA . LYS A 1 101 ? -9.126 -1.636 16.024 1.00 88.19 101 LYS A CA 1
ATOM 795 C C . LYS A 1 101 ? -8.465 -2.933 15.527 1.00 88.19 101 LYS A C 1
ATOM 797 O O . LYS A 1 101 ? -7.695 -3.530 16.272 1.00 88.19 101 LYS A O 1
ATOM 802 N N . SER A 1 102 ? -8.711 -3.361 14.289 1.00 90.44 102 SER A N 1
ATOM 803 C CA . SER A 1 102 ? -7.977 -4.486 13.701 1.00 90.44 102 SER A CA 1
ATOM 804 C C . SER A 1 102 ? -6.531 -4.107 13.375 1.00 90.44 102 SER A C 1
ATOM 806 O O . SER A 1 102 ? -6.248 -3.000 12.915 1.00 90.44 102 SER A O 1
ATOM 808 N N . ASP A 1 103 ? -5.639 -5.069 13.564 1.00 89.31 103 ASP A N 1
ATOM 809 C CA . ASP A 1 103 ? -4.265 -5.103 13.061 1.00 89.31 103 ASP A CA 1
ATOM 810 C C . ASP A 1 103 ? -4.187 -5.488 11.571 1.00 89.31 103 ASP A C 1
ATOM 812 O O . ASP A 1 103 ? -3.167 -5.279 10.918 1.00 89.31 103 ASP A O 1
ATOM 816 N N . VAL A 1 104 ? -5.276 -6.014 11.000 1.00 93.88 104 VAL A N 1
ATOM 817 C CA . VAL A 1 104 ? -5.355 -6.400 9.592 1.00 93.88 104 VAL A CA 1
ATOM 818 C C . VAL A 1 104 ? -5.835 -5.229 8.743 1.00 93.88 104 VAL A C 1
ATOM 820 O O . VAL A 1 104 ? -6.962 -4.743 8.887 1.00 93.88 104 VAL A O 1
ATOM 823 N N . PHE A 1 105 ? -5.001 -4.846 7.780 1.00 96.62 105 PHE A N 1
ATOM 824 C CA . PHE A 1 105 ? -5.316 -3.846 6.767 1.00 96.62 105 PHE A CA 1
ATOM 825 C C . PHE A 1 105 ? -5.585 -4.502 5.414 1.00 96.62 105 PHE A C 1
ATOM 827 O O . PHE A 1 105 ? -4.948 -5.487 5.036 1.00 96.62 105 PHE A O 1
ATOM 834 N N . ILE A 1 106 ? -6.549 -3.948 4.684 1.00 97.31 106 ILE A N 1
ATOM 835 C CA . ILE A 1 106 ? -6.961 -4.428 3.366 1.00 97.31 106 ILE A CA 1
ATOM 836 C C . ILE A 1 106 ? -6.746 -3.354 2.303 1.00 97.31 106 ILE A C 1
ATOM 838 O O . ILE A 1 106 ? -6.957 -2.166 2.553 1.00 97.31 106 ILE A O 1
ATOM 842 N N . VAL A 1 107 ? -6.351 -3.788 1.109 1.00 97.88 107 VAL A N 1
ATOM 843 C CA . VAL A 1 107 ? -6.203 -2.966 -0.090 1.00 97.88 107 VAL A CA 1
ATOM 844 C C . VAL A 1 107 ? -7.591 -2.585 -0.599 1.00 97.88 107 VAL A C 1
ATOM 846 O O . VAL A 1 107 ? -8.348 -3.434 -1.077 1.00 97.88 107 VAL A O 1
ATOM 849 N N . GLN A 1 108 ? -7.912 -1.299 -0.489 1.00 97.12 108 GLN A N 1
ATOM 850 C CA . GLN A 1 108 ? -9.163 -0.700 -0.961 1.00 97.12 108 GLN A CA 1
ATOM 851 C C . GLN A 1 108 ? -9.067 -0.278 -2.426 1.00 97.12 108 GLN A C 1
ATOM 853 O O . GLN A 1 108 ? -10.014 -0.451 -3.189 1.00 97.12 108 GLN A O 1
ATOM 858 N N . SER A 1 109 ? -7.917 0.259 -2.828 1.00 96.75 109 SER A N 1
ATOM 859 C CA . SER A 1 109 ? -7.675 0.708 -4.194 1.00 96.75 109 SER A CA 1
ATOM 860 C C . SER A 1 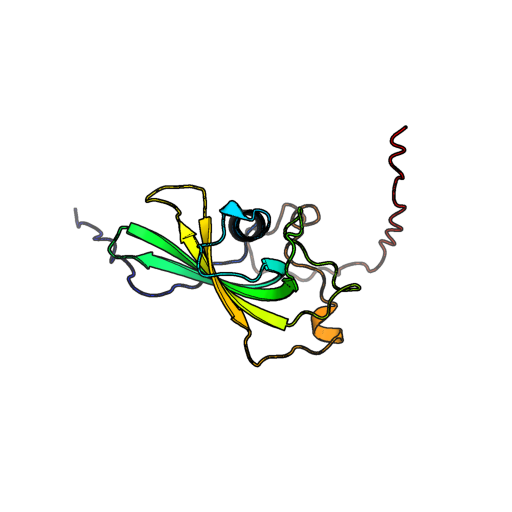109 ? -6.187 0.679 -4.530 1.00 96.75 109 SER A C 1
ATOM 862 O O . SER A 1 109 ? -5.325 0.788 -3.655 1.00 96.75 109 SER A O 1
ATOM 864 N N . ILE A 1 110 ? -5.906 0.515 -5.822 1.00 96.38 110 ILE A N 1
ATOM 865 C CA . ILE A 1 110 ? -4.584 0.675 -6.423 1.00 96.38 110 ILE A CA 1
ATOM 866 C C . ILE A 1 110 ? -4.777 1.583 -7.629 1.00 96.38 110 ILE A C 1
ATOM 868 O O . ILE A 1 110 ? -5.479 1.216 -8.572 1.00 96.38 110 ILE A O 1
ATOM 872 N N . TYR A 1 111 ? -4.163 2.757 -7.598 1.00 93.94 111 TYR A N 1
ATOM 873 C CA . TYR A 1 111 ? -4.213 3.722 -8.682 1.00 93.94 111 TYR A CA 1
ATOM 874 C C . TYR A 1 111 ? -2.812 3.933 -9.242 1.00 93.94 111 TYR A C 1
ATOM 876 O O . TYR A 1 111 ? -1.900 4.307 -8.514 1.00 93.94 111 TYR A O 1
ATOM 884 N N . LYS A 1 112 ? -2.628 3.679 -10.537 1.00 92.19 112 LYS A N 1
ATOM 885 C CA . LYS A 1 112 ? -1.363 3.949 -11.223 1.00 92.19 112 LYS A CA 1
ATOM 886 C C . LYS A 1 112 ? -1.246 5.448 -11.469 1.00 92.19 112 LYS A C 1
ATOM 888 O O . LYS A 1 112 ? -2.115 6.017 -12.127 1.00 92.19 112 LYS A O 1
ATOM 893 N N . THR A 1 113 ? -0.184 6.080 -10.985 1.00 86.31 113 THR A N 1
ATOM 894 C CA . THR A 1 113 ? 0.059 7.489 -11.298 1.00 86.31 113 THR A CA 1
ATOM 895 C C . THR A 1 113 ? 0.722 7.611 -12.675 1.00 86.31 113 THR A C 1
ATOM 897 O O . THR A 1 113 ? 1.324 6.667 -13.192 1.00 86.31 113 THR A O 1
ATOM 900 N N . PHE A 1 114 ? 0.599 8.780 -13.307 1.00 71.88 114 PHE A N 1
ATOM 901 C CA . PHE A 1 114 ? 1.250 9.054 -14.596 1.00 71.88 114 PHE A CA 1
ATOM 902 C C . PHE A 1 114 ? 2.772 9.209 -14.475 1.00 71.88 114 PHE A C 1
ATOM 904 O O . PHE A 1 114 ? 3.470 9.278 -15.485 1.00 71.88 114 PHE A O 1
ATOM 911 N N . THR A 1 115 ? 3.294 9.255 -13.250 1.00 66.44 115 THR A N 1
ATOM 912 C CA . THR A 1 115 ? 4.718 9.385 -12.980 1.00 66.44 115 THR A CA 1
ATOM 913 C C . THR A 1 115 ? 5.398 8.047 -13.238 1.00 66.44 115 THR A C 1
ATOM 915 O O . THR A 1 115 ? 5.247 7.084 -12.485 1.00 66.44 115 THR A O 1
ATOM 918 N N . GLN A 1 116 ? 6.144 7.976 -14.335 1.00 62.28 116 GLN A N 1
ATOM 919 C CA . GLN A 1 116 ? 7.039 6.863 -14.600 1.00 62.28 116 GLN A CA 1
ATOM 920 C C . GLN A 1 116 ? 8.459 7.301 -14.254 1.00 62.28 116 GLN A C 1
ATOM 922 O O . GLN A 1 116 ? 9.058 8.085 -14.987 1.00 62.28 116 GLN A O 1
ATOM 927 N N . LYS A 1 117 ? 8.985 6.787 -13.140 1.00 68.75 117 LYS A N 1
ATOM 928 C CA . LYS A 1 117 ? 10.408 6.900 -12.823 1.00 68.75 117 LYS A CA 1
ATOM 929 C C . LYS A 1 117 ? 11.242 6.207 -13.906 1.00 68.75 117 LYS A C 1
ATOM 931 O O . LYS A 1 117 ? 10.818 5.220 -14.522 1.00 68.75 117 LYS A O 1
ATOM 936 N N . THR A 1 118 ? 12.421 6.749 -14.174 1.00 69.12 118 THR A N 1
ATOM 937 C CA . THR A 1 118 ? 13.410 6.134 -15.058 1.00 69.12 118 THR A CA 1
ATOM 938 C C . THR A 1 118 ? 13.918 4.826 -14.455 1.00 69.12 118 THR A C 1
ATOM 940 O O . THR A 1 118 ? 13.831 4.601 -13.253 1.00 69.12 118 THR A O 1
ATOM 943 N N . LEU A 1 119 ? 14.470 3.938 -15.285 1.00 65.81 119 LEU A N 1
ATOM 944 C CA . LEU A 1 119 ? 14.975 2.649 -14.802 1.00 65.81 119 LEU A CA 1
ATOM 945 C C . LEU A 1 119 ? 16.122 2.814 -13.784 1.00 65.81 119 LEU A C 1
ATOM 947 O O . LEU A 1 119 ? 16.276 1.964 -12.922 1.00 65.81 119 LEU A O 1
ATOM 951 N N . ILE A 1 120 ? 16.872 3.920 -13.856 1.00 69.81 120 ILE A N 1
ATOM 952 C CA . ILE A 1 120 ? 17.943 4.271 -12.909 1.00 69.81 120 ILE A CA 1
ATOM 953 C C . ILE A 1 120 ? 17.357 4.653 -11.544 1.00 69.81 120 ILE A C 1
ATOM 955 O O . ILE A 1 120 ? 17.810 4.153 -10.524 1.00 69.81 120 ILE A O 1
ATOM 959 N N . GLU A 1 121 ? 16.312 5.482 -11.518 1.00 68.44 121 GLU A N 1
ATOM 960 C CA . GLU A 1 121 ? 15.606 5.851 -10.278 1.00 68.44 121 GLU A CA 1
ATOM 961 C C . GLU A 1 121 ? 14.870 4.660 -9.642 1.00 68.44 121 GLU A C 1
ATOM 963 O O . GLU A 1 121 ? 14.541 4.683 -8.463 1.00 68.44 121 GLU A O 1
ATOM 968 N N . LEU A 1 122 ? 14.593 3.617 -10.426 1.00 66.31 122 LEU A N 1
ATOM 969 C CA . LEU A 1 122 ? 13.966 2.371 -9.976 1.00 66.31 122 LEU A CA 1
ATOM 970 C C . LEU A 1 122 ? 14.981 1.298 -9.554 1.00 66.31 122 LEU A C 1
ATOM 972 O O . LEU A 1 122 ? 14.574 0.229 -9.114 1.00 66.31 122 LEU A O 1
ATOM 976 N N . GLN A 1 123 ? 16.280 1.551 -9.731 1.00 68.38 123 GLN A N 1
ATOM 977 C CA . GLN A 1 123 ? 17.359 0.704 -9.214 1.00 68.38 123 GLN A CA 1
ATOM 978 C C . GLN A 1 123 ? 17.791 1.119 -7.804 1.00 68.38 123 GLN A C 1
ATOM 980 O O . GLN A 1 123 ? 18.742 0.546 -7.277 1.00 68.38 123 GLN A O 1
ATOM 985 N N . GLU A 1 124 ? 17.121 2.107 -7.201 1.00 71.62 124 GLU A N 1
ATOM 986 C CA . GLU A 1 124 ? 17.316 2.423 -5.791 1.00 71.62 124 GLU A CA 1
ATOM 987 C C . GLU A 1 124 ? 17.092 1.173 -4.935 1.00 71.62 124 GLU A C 1
ATOM 989 O O . GLU A 1 124 ? 16.188 0.368 -5.181 1.00 71.62 124 GLU A O 1
ATOM 994 N N . ASP A 1 125 ? 17.935 1.001 -3.918 1.00 78.69 125 ASP A N 1
ATOM 995 C CA . ASP A 1 125 ? 17.779 -0.110 -2.994 1.00 78.69 125 ASP A CA 1
ATOM 996 C C . ASP A 1 125 ? 16.407 -0.025 -2.319 1.00 78.69 125 ASP A C 1
ATOM 998 O O . ASP A 1 125 ? 15.971 1.027 -1.843 1.00 78.69 125 ASP A O 1
ATOM 1002 N N . SER A 1 126 ? 15.711 -1.159 -2.276 1.00 80.69 126 SER A N 1
ATOM 1003 C CA . SER A 1 126 ? 14.383 -1.231 -1.677 1.00 80.69 126 SER A CA 1
ATOM 1004 C C . SER A 1 126 ? 14.422 -0.790 -0.211 1.00 80.69 126 SER A C 1
ATOM 1006 O O . SER A 1 126 ? 15.040 -1.445 0.627 1.00 80.69 126 SER A O 1
ATOM 1008 N N . ASN A 1 127 ? 13.660 0.250 0.138 1.00 88.06 127 ASN A N 1
ATOM 1009 C CA . ASN A 1 127 ? 13.509 0.703 1.526 1.00 88.06 127 ASN A CA 1
ATOM 1010 C C . ASN A 1 127 ? 12.540 -0.155 2.364 1.00 88.06 127 ASN A C 1
ATOM 1012 O O . ASN A 1 127 ? 12.081 0.256 3.430 1.00 88.06 127 ASN A O 1
ATOM 1016 N N . LEU A 1 128 ? 12.206 -1.348 1.868 1.00 88.50 128 LEU A N 1
ATOM 1017 C CA . LEU A 1 128 ? 11.348 -2.316 2.542 1.00 88.50 128 LEU A CA 1
ATOM 1018 C C . LEU A 1 128 ? 12.156 -3.310 3.373 1.00 88.50 128 LEU A C 1
ATOM 1020 O O . LEU A 1 128 ? 11.562 -4.069 4.143 1.00 88.50 128 LEU A O 1
ATOM 1024 N N . ASP A 1 129 ? 13.481 -3.342 3.200 1.00 80.62 129 ASP A N 1
ATOM 1025 C CA . ASP A 1 129 ? 14.367 -4.219 3.948 1.00 80.62 129 ASP A CA 1
ATOM 1026 C C . ASP A 1 129 ? 14.889 -3.570 5.230 1.00 80.62 129 ASP A C 1
ATOM 1028 O O . ASP A 1 129 ? 15.873 -2.839 5.248 1.00 80.62 129 ASP A O 1
ATOM 1032 N N . PHE A 1 130 ? 14.210 -3.876 6.331 1.00 69.56 130 PHE A N 1
ATOM 1033 C CA . PHE A 1 130 ? 14.635 -3.468 7.667 1.00 69.56 130 PHE A CA 1
ATOM 1034 C C . PHE A 1 130 ? 15.573 -4.490 8.323 1.00 69.56 130 PHE A C 1
ATOM 1036 O O . PHE A 1 130 ? 16.056 -4.233 9.421 1.00 69.56 130 PHE A O 1
ATOM 1043 N N . SER A 1 131 ? 15.855 -5.634 7.682 1.00 58.56 131 SER A N 1
ATOM 1044 C CA . SER A 1 131 ? 16.765 -6.654 8.232 1.00 58.56 131 SER A CA 1
ATOM 1045 C C . SER A 1 131 ? 18.240 -6.246 8.155 1.00 58.56 131 SER A C 1
ATOM 1047 O O . SER A 1 131 ? 19.065 -6.764 8.904 1.00 58.56 131 SER A O 1
ATOM 1049 N N . THR A 1 132 ? 18.554 -5.274 7.296 1.00 44.75 132 THR A N 1
ATOM 1050 C CA . THR A 1 132 ? 19.883 -4.674 7.109 1.00 44.75 132 THR A CA 1
ATOM 1051 C C . THR A 1 132 ? 19.989 -3.259 7.674 1.00 44.75 132 THR A C 1
ATOM 1053 O O . THR A 1 132 ? 21.076 -2.682 7.665 1.00 44.75 132 THR A O 1
ATOM 1056 N N . ALA A 1 133 ? 18.892 -2.693 8.193 1.00 41.94 133 ALA A N 1
ATOM 1057 C CA . ALA A 1 133 ? 18.920 -1.389 8.834 1.00 41.94 133 ALA A CA 1
ATOM 1058 C C . ALA A 1 133 ? 19.721 -1.505 10.143 1.00 41.94 133 ALA A C 1
ATOM 1060 O O . ALA A 1 133 ? 19.317 -2.267 11.029 1.00 41.94 133 ALA A O 1
ATOM 1061 N N . PRO A 1 134 ? 20.851 -0.787 10.304 1.00 36.97 134 PRO A N 1
ATOM 1062 C CA . PRO A 1 134 ? 21.533 -0.761 11.585 1.00 36.97 134 PRO A CA 1
ATOM 1063 C C . PRO A 1 134 ? 20.531 -0.280 12.634 1.00 36.97 134 PRO A C 1
ATOM 1065 O O . PRO A 1 134 ? 19.893 0.763 12.474 1.00 36.97 134 PRO A O 1
ATOM 1068 N N . GLN A 1 135 ? 20.350 -1.072 13.692 1.00 36.34 135 GLN A N 1
ATOM 1069 C CA . GLN A 1 135 ? 19.568 -0.670 14.854 1.00 36.34 135 GLN A CA 1
ATOM 1070 C C . GLN A 1 135 ? 20.260 0.530 15.505 1.00 36.34 135 GLN A C 1
ATOM 1072 O O . GLN A 1 135 ? 21.124 0.383 16.362 1.00 36.34 135 GLN A O 1
ATOM 1077 N N . GLY A 1 136 ? 19.924 1.727 15.041 1.00 40.06 136 GLY A N 1
ATOM 1078 C CA . GLY A 1 136 ? 20.545 2.954 15.499 1.00 40.06 136 GLY A CA 1
ATOM 1079 C C . GLY A 1 136 ? 20.572 3.992 14.397 1.00 40.06 136 GLY A C 1
ATOM 1080 O O . GLY A 1 136 ? 21.560 4.092 13.693 1.00 40.06 136 GLY A O 1
ATOM 1081 N N . ILE A 1 137 ? 19.481 4.743 14.262 1.00 40.78 137 ILE A N 1
ATOM 1082 C CA . ILE A 1 137 ? 19.461 6.211 14.357 1.00 40.78 137 ILE A CA 1
ATOM 1083 C C . ILE A 1 137 ? 18.005 6.573 14.688 1.00 40.78 137 ILE A C 1
ATOM 1085 O O . ILE A 1 137 ? 17.177 6.888 13.839 1.00 40.78 137 ILE A O 1
ATOM 1089 N N . VAL A 1 138 ? 17.677 6.479 15.976 1.00 37.56 138 VAL A N 1
ATOM 1090 C CA . VAL A 1 138 ? 16.701 7.379 16.588 1.00 37.56 138 VAL A CA 1
ATOM 1091 C C . VAL A 1 138 ? 17.541 8.417 17.318 1.00 37.56 138 VAL A C 1
ATOM 1093 O O . VAL A 1 138 ? 18.156 8.114 18.335 1.00 37.56 138 VAL A O 1
ATOM 1096 N N . GLY A 1 139 ? 17.582 9.635 16.779 1.00 32.97 139 GLY A N 1
ATOM 1097 C CA . GLY A 1 139 ? 18.068 10.812 17.494 1.00 32.97 139 GLY A CA 1
ATOM 1098 C C . GLY A 1 139 ? 19.360 11.436 16.963 1.00 32.97 139 GLY A C 1
ATOM 1099 O O . GLY A 1 139 ? 20.381 10.779 16.815 1.00 32.97 139 GLY A O 1
ATOM 1100 N N . ARG A 1 140 ? 19.283 12.764 16.810 1.00 29.77 140 ARG A N 1
ATOM 1101 C CA . ARG A 1 140 ? 20.345 13.752 16.552 1.00 29.77 140 ARG A CA 1
ATOM 1102 C C . ARG A 1 140 ? 20.914 13.830 15.132 1.00 29.77 140 ARG A C 1
ATOM 1104 O O . ARG A 1 140 ? 21.868 13.160 14.765 1.00 29.77 140 ARG A O 1
ATOM 1111 N N . LEU A 1 141 ? 20.414 14.843 14.415 1.00 38.19 141 LEU A N 1
ATOM 1112 C CA . LEU A 1 141 ? 21.262 15.704 13.590 1.00 38.19 141 LEU A CA 1
ATOM 1113 C C . LEU A 1 141 ? 22.547 16.036 14.367 1.00 38.19 141 LEU A C 1
ATOM 1115 O O . LEU A 1 141 ? 22.486 16.669 15.423 1.00 38.19 141 LEU A O 1
ATOM 1119 N N . GLY A 1 142 ? 23.690 15.629 13.826 1.00 35.03 142 GLY A N 1
ATOM 1120 C CA . GLY A 1 142 ? 24.995 16.047 14.314 1.00 35.03 142 GLY A CA 1
ATOM 1121 C C . GLY A 1 142 ? 26.106 15.076 13.938 1.00 35.03 142 GLY A C 1
ATOM 1122 O O . GLY A 1 142 ? 26.243 14.038 14.563 1.00 35.03 142 GLY A O 1
ATOM 1123 N N . MET A 1 143 ? 26.945 15.521 13.000 1.00 32.31 143 MET A N 1
ATOM 1124 C CA . MET A 1 143 ? 28.300 15.042 12.686 1.00 32.31 143 MET A CA 1
ATOM 1125 C C . MET A 1 143 ? 28.459 13.903 11.665 1.00 32.31 143 MET A C 1
ATOM 1127 O O . MET A 1 143 ? 28.319 12.719 11.940 1.00 32.31 143 MET A O 1
ATOM 1131 N N . VAL A 1 144 ? 28.837 14.361 10.469 1.00 44.84 144 VAL A N 1
ATOM 1132 C CA . VAL A 1 144 ? 29.780 13.799 9.490 1.00 44.84 144 VAL A CA 1
ATOM 1133 C C . VAL A 1 144 ? 30.593 12.591 9.984 1.00 44.84 144 VAL A C 1
ATOM 1135 O O . VAL A 1 144 ? 31.409 12.712 10.894 1.00 44.84 144 VAL A O 1
ATOM 1138 N N . GLY A 1 145 ? 30.455 11.464 9.285 1.00 29.56 145 GLY A N 1
ATOM 1139 C CA . GLY A 1 145 ? 31.357 10.316 9.365 1.00 29.56 145 GLY A CA 1
ATOM 1140 C C . GLY A 1 145 ? 31.222 9.475 8.098 1.00 29.56 145 GLY A C 1
ATOM 1141 O O . GLY A 1 145 ? 30.125 9.050 7.753 1.00 29.56 145 GLY A O 1
ATOM 1142 N N . ALA A 1 146 ? 32.321 9.328 7.361 1.00 40.16 146 ALA A N 1
ATOM 1143 C CA . ALA A 1 146 ? 32.394 8.700 6.047 1.00 40.16 146 ALA A CA 1
ATOM 1144 C C . ALA A 1 146 ? 31.908 7.239 6.051 1.00 40.16 146 ALA A C 1
ATOM 1146 O O . ALA A 1 146 ? 32.287 6.463 6.925 1.00 40.16 146 ALA A O 1
ATOM 1147 N N . ILE A 1 147 ? 31.111 6.858 5.047 1.00 42.97 147 ILE A N 1
ATOM 1148 C CA . ILE A 1 147 ? 30.753 5.456 4.802 1.00 42.97 147 ILE A CA 1
ATOM 1149 C C . ILE A 1 147 ? 31.804 4.868 3.860 1.00 42.97 147 ILE A C 1
ATOM 1151 O O . ILE A 1 147 ? 31.898 5.246 2.690 1.00 42.97 147 ILE A O 1
ATOM 1155 N N . ASP A 1 148 ? 32.610 3.973 4.420 1.00 30.77 148 ASP A N 1
ATOM 1156 C CA . ASP A 1 148 ? 33.629 3.188 3.736 1.00 30.77 148 ASP A CA 1
ATOM 1157 C C . ASP A 1 148 ? 32.968 2.249 2.708 1.00 30.77 148 ASP A C 1
ATOM 1159 O O . ASP A 1 148 ? 32.093 1.441 3.033 1.00 30.77 148 ASP A O 1
ATOM 1163 N N . LYS A 1 149 ? 33.347 2.392 1.434 1.00 39.09 149 LYS A N 1
ATOM 1164 C CA . LYS A 1 149 ? 32.807 1.626 0.304 1.00 39.09 149 LYS A CA 1
ATOM 1165 C C . LYS A 1 149 ? 33.543 0.295 0.160 1.00 39.09 149 LYS A C 1
ATOM 1167 O O . LYS A 1 149 ? 34.211 0.100 -0.842 1.00 39.09 149 LYS A O 1
ATOM 1172 N N . HIS A 1 150 ? 33.406 -0.641 1.094 1.00 37.28 150 HIS A N 1
ATOM 1173 C CA . HIS A 1 150 ? 33.839 -2.025 0.849 1.00 37.28 150 HIS A CA 1
ATOM 1174 C C . HIS A 1 150 ? 33.079 -3.041 1.711 1.00 37.28 150 HIS A C 1
ATOM 1176 O O . HIS A 1 150 ? 33.579 -3.520 2.720 1.00 37.28 150 HIS A O 1
ATOM 1182 N N . MET A 1 151 ? 31.895 -3.457 1.255 1.00 32.47 151 MET A N 1
ATOM 1183 C CA . MET A 1 151 ? 31.369 -4.791 1.565 1.00 32.47 151 MET A CA 1
ATOM 1184 C C . MET A 1 151 ? 30.764 -5.407 0.303 1.00 32.47 151 MET A C 1
ATOM 1186 O O . MET A 1 151 ? 29.604 -5.210 -0.045 1.00 32.47 151 MET A O 1
ATOM 1190 N N . THR A 1 152 ? 31.604 -6.147 -0.414 1.00 40.38 152 THR A N 1
ATOM 1191 C CA . THR A 1 152 ? 31.212 -7.102 -1.451 1.00 40.38 152 THR A CA 1
ATOM 1192 C C . THR A 1 152 ? 30.413 -8.239 -0.814 1.00 40.38 152 THR A C 1
ATOM 1194 O O . THR A 1 152 ? 31.003 -9.164 -0.261 1.00 40.38 152 THR A O 1
ATOM 1197 N N . ASN A 1 153 ? 29.084 -8.195 -0.906 1.00 34.44 153 ASN A N 1
ATOM 1198 C CA . ASN A 1 153 ? 28.229 -9.325 -0.543 1.00 34.44 153 ASN A CA 1
ATOM 1199 C C . ASN A 1 153 ? 27.853 -10.120 -1.798 1.00 34.44 153 ASN A C 1
ATOM 1201 O O . ASN A 1 153 ? 26.879 -9.834 -2.490 1.00 34.44 153 ASN A O 1
ATOM 1205 N N . THR A 1 154 ? 28.652 -11.146 -2.087 1.00 32.16 154 THR A N 1
ATOM 1206 C CA . THR A 1 154 ? 28.267 -12.264 -2.952 1.00 32.16 154 THR A CA 1
ATOM 1207 C C . THR A 1 154 ? 27.175 -13.081 -2.262 1.00 32.16 154 THR A C 1
ATOM 1209 O O . THR A 1 154 ? 27.463 -13.875 -1.366 1.00 32.16 154 THR A O 1
ATOM 1212 N N . TRP A 1 155 ? 25.924 -12.920 -2.686 1.00 32.25 155 TRP A N 1
ATOM 1213 C CA . TRP A 1 155 ? 24.828 -13.799 -2.283 1.00 32.25 155 TRP A CA 1
ATOM 1214 C C . TRP A 1 155 ? 24.843 -15.064 -3.152 1.00 32.25 155 TRP A C 1
ATOM 1216 O O . TRP A 1 155 ? 24.431 -15.046 -4.308 1.00 32.25 155 TRP A O 1
ATOM 1226 N N . ARG A 1 156 ? 25.344 -16.181 -2.606 1.00 27.62 156 ARG A N 1
ATOM 1227 C CA . ARG A 1 156 ? 25.091 -17.519 -3.163 1.00 27.62 156 ARG A CA 1
ATOM 1228 C C . ARG A 1 156 ? 23.700 -17.968 -2.718 1.00 27.62 156 ARG A C 1
ATOM 1230 O O . ARG A 1 156 ? 23.470 -18.148 -1.523 1.00 27.62 156 ARG A O 1
ATOM 1237 N N . CYS A 1 157 ? 22.800 -18.185 -3.675 1.00 32.06 157 CYS A N 1
ATOM 1238 C CA . CYS A 1 157 ? 21.547 -18.900 -3.455 1.00 32.06 157 CYS A CA 1
ATOM 1239 C C . CYS A 1 157 ? 21.848 -20.282 -2.858 1.00 32.06 157 CYS A C 1
ATOM 1241 O O . CYS A 1 157 ? 22.613 -21.060 -3.427 1.00 32.06 157 CYS A O 1
ATOM 1243 N N . ARG A 1 158 ? 21.267 -20.580 -1.695 1.00 29.81 158 ARG A N 1
ATOM 1244 C CA . ARG A 1 158 ? 21.275 -21.922 -1.114 1.00 29.81 158 ARG A CA 1
ATOM 1245 C C . ARG A 1 158 ? 20.130 -22.691 -1.768 1.00 29.81 158 ARG A C 1
ATOM 1247 O O . ARG A 1 158 ? 18.970 -22.406 -1.483 1.00 29.81 158 ARG A O 1
ATOM 1254 N N . GLU A 1 159 ? 20.454 -23.612 -2.670 1.00 29.80 159 GLU A N 1
ATOM 1255 C CA . GLU A 1 159 ? 19.487 -24.565 -3.216 1.00 29.80 159 GLU A CA 1
ATOM 1256 C C . GLU A 1 159 ? 18.906 -25.394 -2.066 1.00 29.80 159 GLU A C 1
ATOM 1258 O O . GLU A 1 159 ? 19.632 -26.035 -1.303 1.00 29.80 159 GLU A O 1
ATOM 1263 N N . VAL A 1 160 ? 17.585 -25.339 -1.911 1.00 32.66 160 VAL A N 1
ATOM 1264 C CA . VAL A 1 160 ? 16.843 -26.246 -1.040 1.00 32.66 160 VAL A CA 1
ATOM 1265 C C . VAL A 1 160 ? 16.380 -27.386 -1.937 1.00 32.66 160 VAL A C 1
ATOM 1267 O O . VAL A 1 160 ? 15.398 -27.242 -2.660 1.00 32.66 160 VAL A O 1
ATOM 1270 N N . ASN A 1 161 ? 17.117 -28.498 -1.923 1.00 30.19 161 ASN A N 1
ATOM 1271 C CA . ASN A 1 161 ? 16.654 -29.739 -2.534 1.00 30.19 161 ASN A CA 1
ATOM 1272 C C . ASN A 1 161 ? 15.402 -30.206 -1.790 1.00 30.19 161 ASN A C 1
ATOM 1274 O O . ASN A 1 161 ? 15.457 -30.519 -0.599 1.00 30.19 161 ASN A O 1
ATOM 1278 N N . VAL A 1 162 ? 14.283 -30.257 -2.506 1.00 34.22 162 VAL A N 1
ATOM 1279 C CA . VAL A 1 162 ? 13.104 -31.005 -2.086 1.00 34.22 162 VAL A CA 1
ATOM 1280 C C . VAL A 1 162 ? 13.014 -32.229 -2.992 1.00 34.22 162 VAL A C 1
ATOM 1282 O O . VAL A 1 162 ? 12.682 -32.090 -4.165 1.00 34.22 162 VAL A O 1
ATOM 1285 N N . GLN A 1 163 ? 13.289 -33.376 -2.359 1.00 33.56 163 GLN A N 1
ATOM 1286 C CA . GLN A 1 163 ? 13.204 -34.777 -2.807 1.00 33.56 163 GLN A CA 1
ATOM 1287 C C . GLN A 1 163 ? 14.315 -35.301 -3.719 1.00 33.56 163 GLN A C 1
ATOM 1289 O O . GLN A 1 163 ? 14.385 -34.921 -4.903 1.00 33.56 163 GLN A O 1
#

Secondary structure (DSSP, 8-state):
----------S-EE----HHHHHHHHHHHS-GGGB-TT---EEEEEEEEEEEEEE-TTS-EEEEEEEEEEEESS--TTSB--TTTS--EEEEEEEEESSTT-S-EEEEEEEE-S----TTTTSSPPTT--SSS-S--SS------------------------

Organism: NCBI:txid1284355

pLDDT: mean 75.93, std 23.97, range [27.62, 97.94]

Sequence (163 aa):
MDLNTEAVATGWMYVPLSQETAQMALDAVRYRRNYVRGVTSRLCLHYINSIRKRIGTDSIVSYLYSVDGCVSSEIVASGRCDIYSCRPYTYEVQLAQKVVKSDVFIVQSIYKTFTQKTLIELQEDSNLDFSTAPQGIVGRLGMVGAIDKHMTNTWRCREVNVQ

Radius of gyration: 18.67 Å; chains: 1; bounding box: 50×56×49 Å